Protein AF-A0A8X6MSQ5-F1 (afdb_monomer_lite)

Secondary structure (DSSP, 8-state):
-H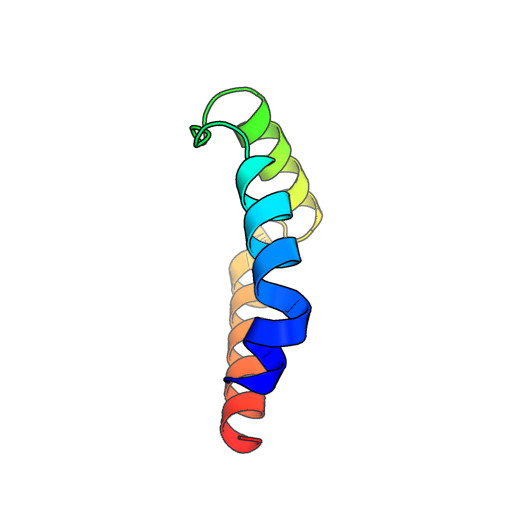HHHHHHHHHHHHHHTT--PPPPS-HHHHHHHHHHHHHHS-GGGHHHHHHHHHHHHHHHHHH-

InterPro domains:
  IPR013328 6-phosphogluconate dehydrogenase, domain 2 [G3DSA:1.10.1040.10] (1-64)

Sequence (64 aa):
MRDYNRRYAAGIYNVSETLGPVPKMEGKVAEEIHQQLCEKTPLHSLDVRRKWRDERLACLAKLK

Structure (mmCIF, N/CA/C/O backbone):
data_AF-A0A8X6MSQ5-F1
#
_entry.id   AF-A0A8X6MSQ5-F1
#
loop_
_atom_site.group_PDB
_atom_site.id
_atom_site.type_symbol
_atom_site.label_atom_id
_atom_site.label_alt_id
_atom_site.label_comp_id
_atom_site.label_asym_id
_atom_site.label_entity_id
_atom_site.label_seq_id
_atom_site.pdbx_PDB_ins_code
_atom_site.Cartn_x
_atom_site.Cartn_y
_atom_site.Cartn_z
_atom_site.occupancy
_atom_site.B_iso_or_equiv
_atom_site.auth_seq_id
_atom_site.auth_comp_id
_atom_site.auth_asym_id
_atom_site.auth_atom_id
_atom_site.pdbx_PDB_model_num
ATOM 1 N N . MET A 1 1 ? -7.907 -16.295 15.330 1.00 86.25 1 MET A N 1
ATOM 2 C CA . MET A 1 1 ? -8.841 -15.143 15.275 1.00 86.25 1 MET A CA 1
ATOM 3 C C . MET A 1 1 ? -9.329 -14.671 16.640 1.00 86.25 1 MET A C 1
ATOM 5 O O . MET A 1 1 ? -9.105 -13.512 16.943 1.00 86.25 1 MET A O 1
ATOM 9 N N . ARG A 1 2 ? -9.934 -15.512 17.497 1.00 95.44 2 ARG A N 1
ATOM 10 C CA . ARG A 1 2 ? -10.476 -15.051 18.799 1.00 95.44 2 ARG A CA 1
ATOM 11 C C . ARG A 1 2 ? -9.430 -14.413 19.728 1.00 95.44 2 ARG A C 1
ATOM 13 O O . ARG A 1 2 ? -9.660 -13.324 20.235 1.00 95.44 2 ARG A O 1
ATOM 20 N N . ASP A 1 3 ? -8.268 -15.049 19.893 1.00 97.56 3 ASP A N 1
ATOM 21 C CA . ASP A 1 3 ? -7.181 -14.496 20.719 1.00 97.56 3 ASP A CA 1
ATOM 22 C C . ASP A 1 3 ? -6.559 -13.225 20.112 1.00 97.56 3 ASP A C 1
ATOM 24 O O . ASP A 1 3 ? -6.299 -12.264 20.828 1.00 97.56 3 ASP A O 1
ATOM 28 N N . TYR A 1 4 ? -6.405 -13.176 18.785 1.00 97.94 4 TYR A N 1
ATOM 29 C CA . TYR A 1 4 ? -5.915 -11.990 18.075 1.00 97.94 4 TYR A CA 1
ATOM 30 C C . TYR A 1 4 ? -6.845 -10.789 18.285 1.00 97.94 4 TYR A C 1
ATOM 32 O O . TYR A 1 4 ? -6.400 -9.718 18.685 1.00 97.94 4 TYR A O 1
ATOM 40 N N . ASN A 1 5 ? -8.153 -10.984 18.111 1.00 97.50 5 ASN A N 1
ATOM 41 C CA . ASN A 1 5 ? -9.134 -9.921 18.311 1.00 97.50 5 ASN A CA 1
ATOM 42 C C . ASN A 1 5 ? -9.160 -9.454 19.770 1.00 97.50 5 ASN A C 1
ATOM 44 O O . ASN A 1 5 ? -9.207 -8.255 20.015 1.00 97.50 5 ASN A O 1
ATOM 48 N N . ARG A 1 6 ? -9.045 -10.373 20.739 1.00 97.75 6 ARG A N 1
ATOM 49 C CA . ARG A 1 6 ? -8.942 -10.008 22.161 1.00 97.75 6 ARG A CA 1
ATOM 50 C C . ARG A 1 6 ? -7.763 -9.070 22.433 1.00 97.75 6 ARG A C 1
ATOM 52 O O . ARG A 1 6 ? -7.891 -8.170 23.253 1.00 97.75 6 ARG A O 1
ATOM 59 N N . ARG A 1 7 ? -6.627 -9.286 21.768 1.00 97.69 7 ARG A N 1
ATOM 60 C CA . ARG A 1 7 ? -5.410 -8.485 21.965 1.00 97.69 7 ARG A CA 1
ATOM 61 C C . ARG A 1 7 ? -5.416 -7.178 21.174 1.00 97.69 7 ARG A C 1
ATOM 63 O O . ARG A 1 7 ? -4.895 -6.186 21.668 1.00 97.69 7 ARG A O 1
ATOM 70 N N . TYR A 1 8 ? -5.973 -7.175 19.962 1.00 98.25 8 TYR A N 1
ATOM 71 C CA . TYR A 1 8 ? -5.717 -6.104 18.992 1.00 98.25 8 TYR A CA 1
ATOM 72 C C . TYR A 1 8 ? -6.960 -5.376 18.479 1.00 98.25 8 TYR A C 1
ATOM 74 O O . TYR A 1 8 ? -6.803 -4.305 17.901 1.00 98.25 8 TYR A O 1
ATOM 82 N N . ALA A 1 9 ? -8.181 -5.879 18.692 1.00 97.81 9 ALA A N 1
ATOM 83 C CA . ALA A 1 9 ? -9.380 -5.251 18.124 1.00 97.81 9 ALA A CA 1
ATOM 84 C C . ALA A 1 9 ? -9.568 -3.801 18.600 1.00 97.81 9 ALA A C 1
ATOM 86 O O . ALA A 1 9 ? -9.854 -2.930 17.785 1.00 97.81 9 ALA A O 1
ATOM 87 N N . ALA A 1 10 ? -9.331 -3.528 19.888 1.00 98.06 10 ALA A N 1
ATOM 88 C CA . ALA A 1 10 ? -9.406 -2.172 20.432 1.00 98.06 10 ALA A CA 1
ATOM 89 C C . ALA A 1 10 ? -8.355 -1.237 19.808 1.00 98.06 10 ALA A C 1
ATOM 91 O O . ALA A 1 10 ? -8.663 -0.105 19.460 1.00 98.06 10 ALA A O 1
ATOM 92 N N . GLY A 1 11 ? -7.125 -1.721 19.605 1.00 98.12 11 GLY A N 1
ATOM 93 C CA . GLY A 1 11 ? -6.071 -0.944 18.948 1.00 98.12 11 GLY A CA 1
ATOM 94 C C . GLY A 1 11 ? -6.386 -0.654 17.480 1.00 98.12 11 GLY A C 1
ATOM 95 O O . GLY A 1 11 ? -6.232 0.478 17.037 1.00 98.12 11 GLY A O 1
ATOM 96 N N . ILE A 1 12 ? -6.882 -1.654 16.743 1.00 98.19 12 ILE A N 1
ATOM 97 C CA . ILE A 1 12 ? -7.308 -1.497 15.344 1.00 98.19 12 ILE A CA 1
ATOM 98 C C . ILE A 1 12 ? -8.415 -0.446 15.244 1.00 98.19 12 ILE A C 1
ATOM 100 O O . ILE A 1 12 ? -8.330 0.434 14.391 1.00 98.19 12 ILE A O 1
ATOM 104 N N . TYR A 1 13 ? -9.416 -0.509 16.126 1.00 98.00 13 TYR A N 1
ATOM 105 C CA . TYR A 1 13 ? -10.488 0.484 16.179 1.00 98.00 13 TYR A CA 1
ATOM 106 C C . TYR A 1 13 ? -9.937 1.886 16.461 1.00 98.00 13 TYR A C 1
ATOM 108 O O . TYR A 1 13 ? -10.139 2.793 15.661 1.00 98.00 13 TYR A O 1
ATOM 116 N N . ASN A 1 14 ? -9.152 2.041 17.531 1.00 98.25 14 ASN A N 1
ATOM 117 C CA . ASN A 1 14 ? -8.607 3.337 17.933 1.00 98.25 14 ASN A CA 1
ATOM 118 C C . ASN A 1 14 ? -7.740 3.977 16.841 1.00 98.25 14 ASN A C 1
ATOM 120 O O . ASN A 1 14 ? -7.820 5.180 16.632 1.00 98.25 14 ASN A O 1
ATOM 124 N N . VAL A 1 15 ? -6.924 3.193 16.128 1.00 98.25 15 VAL A N 1
ATOM 125 C CA . VAL A 1 15 ? -6.136 3.700 14.992 1.00 98.25 15 VAL A CA 1
ATOM 126 C C . VAL A 1 15 ? -7.044 4.066 13.818 1.00 98.25 15 VAL A C 1
ATOM 128 O O . VAL A 1 15 ? -6.825 5.090 13.178 1.00 98.25 15 VAL A O 1
ATOM 131 N N . SER A 1 16 ? -8.079 3.270 13.547 1.00 97.50 16 SER A N 1
ATOM 132 C CA . SER A 1 16 ? -9.020 3.540 12.451 1.00 97.50 16 SER A CA 1
ATOM 133 C C . SER A 1 16 ? -9.780 4.855 12.650 1.00 97.50 16 SER A C 1
ATOM 135 O O . SER A 1 16 ? -9.968 5.585 11.685 1.00 97.50 16 SER A O 1
ATOM 137 N N . GLU A 1 17 ? -10.123 5.206 13.892 1.00 97.56 17 GLU A N 1
ATOM 138 C CA . GLU A 1 17 ? -10.750 6.494 14.246 1.00 97.56 17 GLU A CA 1
ATOM 139 C C . GLU A 1 17 ? -9.844 7.708 13.963 1.00 97.56 17 GLU A C 1
ATOM 141 O O . GLU A 1 17 ? -10.327 8.832 13.862 1.00 97.56 17 GLU A O 1
ATOM 146 N N . THR A 1 18 ? -8.529 7.507 13.816 1.00 97.62 18 THR A N 1
ATOM 147 C CA . THR A 1 18 ? -7.583 8.586 13.470 1.00 97.62 18 THR A CA 1
ATOM 148 C C . THR A 1 18 ? -7.431 8.812 11.966 1.00 97.62 18 THR A C 1
ATOM 150 O O . THR A 1 18 ? -6.718 9.729 11.551 1.00 97.62 18 THR A O 1
ATOM 153 N N . LEU A 1 19 ? -8.077 7.991 11.130 1.00 96.88 19 LEU A N 1
ATOM 154 C CA . LEU A 1 19 ? -8.053 8.180 9.685 1.00 96.88 19 LEU A CA 1
ATOM 155 C C . LEU A 1 19 ? -8.815 9.457 9.323 1.00 96.88 19 LEU A C 1
ATOM 157 O O . LEU A 1 19 ? -9.978 9.637 9.675 1.00 96.88 19 LEU A O 1
ATOM 161 N N . GLY A 1 20 ? -8.140 10.349 8.601 1.00 94.31 20 GLY A N 1
ATOM 162 C CA . GLY A 1 20 ? -8.761 11.555 8.069 1.00 94.31 20 GLY A CA 1
ATOM 163 C C . GLY A 1 20 ? -9.847 11.255 7.025 1.00 94.31 20 GLY A C 1
ATOM 164 O O . GLY A 1 20 ? -10.068 10.101 6.646 1.00 94.31 20 GLY A O 1
ATOM 165 N N . PRO A 1 21 ? -10.514 12.300 6.509 1.00 95.31 21 PRO A N 1
ATOM 166 C CA . PRO A 1 21 ? -11.469 12.141 5.422 1.00 95.31 21 PRO A CA 1
ATOM 167 C C . PRO A 1 21 ? -10.798 11.517 4.195 1.00 95.31 21 PRO A C 1
ATOM 169 O O . PR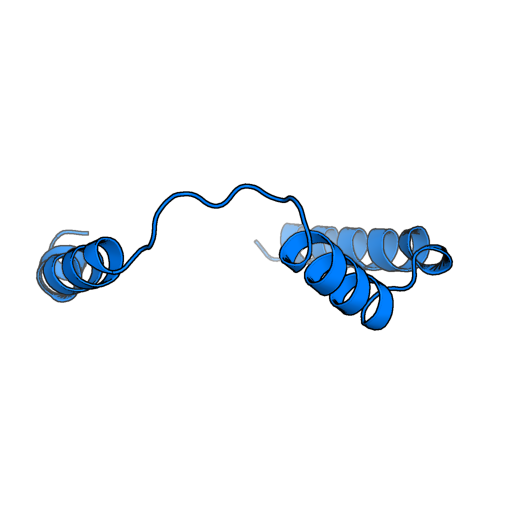O A 1 21 ? -9.600 11.687 3.964 1.00 95.31 21 PRO A O 1
ATOM 172 N N . VAL A 1 22 ? -11.594 10.827 3.378 1.00 94.81 22 VAL A N 1
ATOM 173 C CA . VAL A 1 22 ? -11.112 10.223 2.132 1.00 94.81 22 VAL A CA 1
ATOM 174 C C . VAL A 1 22 ? -10.553 11.325 1.220 1.00 94.81 22 VAL A C 1
ATOM 176 O O . VAL A 1 22 ? -11.310 12.219 0.828 1.00 94.81 22 VAL A O 1
ATOM 179 N N . PRO A 1 23 ? -9.252 11.297 0.875 1.00 92.31 23 PRO A N 1
ATOM 180 C CA . PRO A 1 23 ? -8.658 12.335 0.050 1.00 92.31 23 PRO A CA 1
ATOM 181 C C . PRO A 1 23 ? -9.077 12.171 -1.412 1.00 92.31 23 PRO A C 1
ATOM 183 O O . PRO A 1 23 ? -9.285 11.060 -1.904 1.00 92.31 23 PRO A O 1
ATOM 186 N N . LYS A 1 24 ? -9.131 13.290 -2.136 1.00 93.69 24 LYS A N 1
ATOM 187 C CA . LYS A 1 24 ? -9.128 13.281 -3.600 1.00 93.69 24 LYS A CA 1
ATOM 188 C C . LYS A 1 24 ? -7.689 13.353 -4.094 1.00 93.69 24 LYS A C 1
ATOM 190 O O . LYS A 1 24 ? -6.887 14.121 -3.570 1.00 93.69 24 LYS A O 1
ATOM 195 N N . MET A 1 25 ? -7.372 12.564 -5.114 1.00 90.88 25 MET A N 1
ATOM 196 C CA . MET A 1 25 ? -6.055 12.560 -5.757 1.00 90.88 25 MET A CA 1
ATOM 197 C C . MET A 1 25 ? -5.943 13.723 -6.747 1.00 90.88 25 MET A C 1
ATOM 199 O O . MET A 1 25 ? -5.855 13.519 -7.953 1.00 90.88 25 MET A O 1
ATOM 203 N N . GLU A 1 26 ? -5.996 14.947 -6.232 1.00 94.69 26 GLU A N 1
ATOM 204 C CA . GLU A 1 26 ? -5.979 16.174 -7.027 1.00 94.69 26 GLU A CA 1
ATOM 205 C C . GLU A 1 26 ? -5.112 17.263 -6.381 1.00 94.69 26 GLU A C 1
ATOM 207 O O . GLU A 1 26 ? -4.717 17.179 -5.215 1.00 94.69 26 GLU A O 1
ATOM 212 N N . GLY A 1 27 ? -4.806 18.301 -7.159 1.00 94.81 27 GLY A N 1
ATOM 213 C CA . GLY A 1 27 ? -4.055 19.462 -6.695 1.00 94.81 27 GLY A CA 1
ATOM 214 C C . GLY A 1 27 ? -2.602 19.155 -6.318 1.00 94.81 27 GLY A C 1
ATOM 215 O O . GLY A 1 27 ? -1.988 18.207 -6.802 1.00 94.81 27 GLY A O 1
ATOM 216 N N . LYS A 1 28 ? -2.044 19.987 -5.431 1.00 95.62 28 LYS A N 1
ATOM 217 C CA . LYS A 1 28 ? -0.613 19.986 -5.076 1.00 95.62 28 LYS A CA 1
ATOM 218 C C . LYS A 1 28 ? -0.115 18.634 -4.555 1.00 95.62 28 LYS A C 1
ATOM 220 O O . LYS A 1 28 ? 0.995 18.233 -4.875 1.00 95.62 28 LYS A O 1
ATOM 225 N N . VAL A 1 29 ? -0.945 17.922 -3.794 1.00 93.56 29 VAL A N 1
ATOM 226 C CA . VAL A 1 29 ? -0.585 16.615 -3.223 1.00 93.56 29 VAL A CA 1
ATOM 227 C C . VAL A 1 29 ? -0.408 15.561 -4.319 1.00 93.56 29 VAL A C 1
ATOM 229 O O . VAL A 1 29 ? 0.519 14.759 -4.250 1.00 93.56 29 VAL A O 1
ATOM 232 N N . ALA A 1 30 ? -1.254 15.570 -5.353 1.00 96.12 30 ALA A N 1
ATOM 233 C CA . ALA A 1 30 ? -1.121 14.642 -6.474 1.00 96.12 30 ALA A CA 1
ATOM 234 C C . ALA A 1 30 ? 0.169 14.892 -7.274 1.00 96.12 30 ALA A C 1
ATOM 236 O O . ALA A 1 30 ? 0.864 13.936 -7.615 1.00 96.12 30 ALA A O 1
ATOM 237 N N . GLU A 1 31 ? 0.523 16.159 -7.500 1.00 97.06 31 GLU A N 1
ATOM 238 C CA . GLU A 1 31 ? 1.775 16.542 -8.170 1.00 97.06 31 GLU A CA 1
ATOM 239 C C . GLU A 1 31 ? 3.014 16.165 -7.348 1.00 97.06 31 GLU A C 1
ATOM 241 O O . GLU A 1 31 ? 3.981 15.621 -7.883 1.00 97.06 31 GLU A O 1
ATOM 246 N N . GLU A 1 32 ? 2.977 16.369 -6.029 1.00 96.88 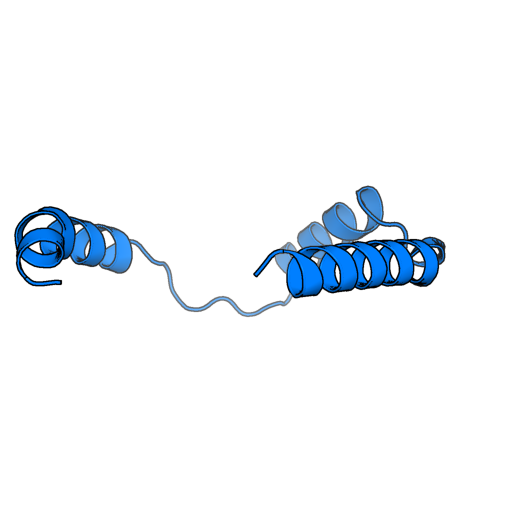32 GLU A N 1
ATOM 247 C CA . GLU A 1 32 ? 4.058 15.950 -5.128 1.00 96.88 32 GLU A CA 1
ATOM 248 C C . GLU A 1 32 ? 4.246 14.425 -5.145 1.00 96.88 32 GLU A C 1
ATOM 250 O O . GLU A 1 32 ? 5.376 13.936 -5.216 1.00 96.88 32 GLU A O 1
ATOM 255 N N . ILE A 1 33 ? 3.149 13.660 -5.136 1.00 96.44 33 ILE A N 1
ATOM 256 C CA . ILE A 1 33 ? 3.194 12.198 -5.274 1.00 96.44 33 ILE A CA 1
ATOM 257 C C . ILE A 1 33 ? 3.768 11.812 -6.640 1.00 96.44 33 ILE A C 1
ATOM 259 O O . ILE A 1 33 ? 4.635 10.940 -6.708 1.00 96.44 33 ILE A O 1
ATOM 263 N N . HIS A 1 34 ? 3.327 12.460 -7.722 1.00 95.75 34 HIS A N 1
ATOM 264 C CA . HIS A 1 34 ? 3.852 12.218 -9.064 1.00 95.75 34 HIS A CA 1
ATOM 265 C C . HIS A 1 34 ? 5.369 12.432 -9.117 1.00 95.75 34 HIS A C 1
ATOM 267 O O . HIS A 1 34 ? 6.096 11.549 -9.577 1.00 95.75 34 HIS A O 1
ATOM 273 N N . GLN A 1 35 ? 5.858 13.553 -8.583 1.00 96.88 35 GLN A N 1
ATOM 274 C CA . GLN A 1 35 ? 7.283 13.870 -8.547 1.00 96.88 35 GLN A CA 1
ATOM 275 C C . GLN A 1 35 ? 8.084 12.805 -7.787 1.00 96.88 35 GLN A C 1
ATOM 277 O O . GLN A 1 35 ? 9.068 12.286 -8.316 1.00 96.88 35 GLN A O 1
ATOM 282 N N . GLN A 1 36 ? 7.636 12.420 -6.588 1.00 97.25 36 GLN A N 1
ATOM 283 C CA . GLN A 1 36 ? 8.309 11.401 -5.773 1.00 97.25 36 GLN A CA 1
ATOM 284 C C . GLN A 1 36 ? 8.318 10.020 -6.447 1.00 97.25 36 GLN A C 1
ATOM 286 O O . GLN A 1 36 ? 9.282 9.259 -6.321 1.00 97.25 36 GLN A O 1
ATOM 291 N N . LEU A 1 37 ? 7.251 9.669 -7.170 1.00 96.81 37 LEU A N 1
ATOM 292 C CA . LEU A 1 37 ? 7.193 8.422 -7.932 1.00 96.81 37 LEU A CA 1
ATOM 293 C C . LEU A 1 37 ? 8.150 8.453 -9.126 1.00 96.81 37 LEU A C 1
ATOM 295 O O . LEU A 1 37 ? 8.877 7.481 -9.335 1.00 96.81 37 LEU A O 1
ATOM 299 N N . CYS A 1 38 ? 8.192 9.562 -9.865 1.00 96.94 38 CYS A N 1
ATOM 300 C CA . CYS A 1 38 ? 9.092 9.753 -11.000 1.00 96.94 38 CYS A CA 1
ATOM 301 C C . CYS A 1 38 ? 10.571 9.786 -10.586 1.00 96.94 38 CYS A C 1
ATOM 303 O O . CYS A 1 38 ? 11.412 9.305 -11.341 1.00 96.94 38 CYS A O 1
ATOM 305 N N . GLU A 1 39 ? 10.895 10.279 -9.388 1.00 96.56 39 GLU A N 1
ATOM 306 C CA . GLU A 1 39 ? 12.2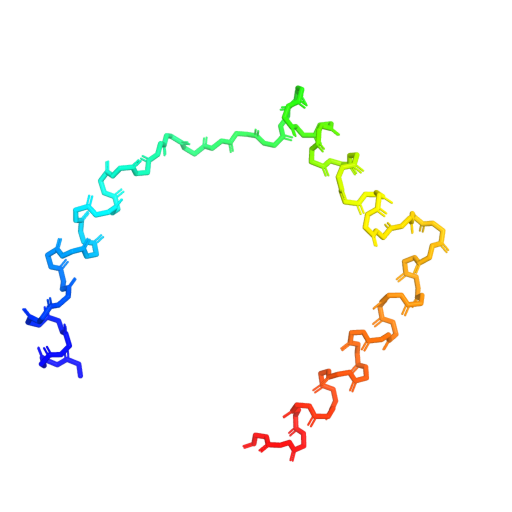52 10.214 -8.826 1.00 96.56 39 GLU A CA 1
ATOM 307 C C . GLU A 1 39 ? 12.688 8.762 -8.573 1.00 96.56 39 GLU A C 1
ATOM 309 O O . GLU A 1 39 ? 13.794 8.358 -8.929 1.00 96.56 39 GLU A O 1
ATOM 314 N N . LYS A 1 40 ? 11.795 7.938 -8.011 1.00 95.75 40 LYS A N 1
ATOM 315 C CA . LYS A 1 40 ? 12.077 6.519 -7.738 1.00 95.75 40 LYS A CA 1
ATOM 316 C C . LYS A 1 40 ? 12.050 5.648 -8.986 1.00 95.75 40 LYS A C 1
ATOM 318 O O . LYS A 1 40 ? 12.726 4.622 -9.054 1.00 95.75 40 LYS A O 1
ATOM 323 N N . THR A 1 41 ? 11.177 5.960 -9.933 1.00 95.44 41 THR A N 1
ATOM 324 C CA . THR A 1 41 ? 11.008 5.210 -11.176 1.00 95.44 41 THR A CA 1
ATOM 325 C C . THR A 1 41 ? 10.650 6.193 -12.286 1.00 95.44 41 THR A C 1
ATOM 327 O O . THR A 1 41 ? 9.470 6.478 -12.503 1.00 95.44 41 THR A O 1
ATOM 330 N N . PRO A 1 42 ? 11.661 6.696 -13.013 1.00 95.69 42 PRO A N 1
ATOM 331 C CA . PRO A 1 42 ? 11.442 7.599 -14.131 1.00 95.69 42 PRO A CA 1
ATOM 332 C C . PRO A 1 42 ? 10.509 6.992 -15.179 1.00 95.69 42 PRO A C 1
ATOM 334 O O . PRO A 1 42 ? 10.603 5.799 -15.480 1.00 95.69 42 PRO A O 1
ATOM 337 N N . LEU A 1 43 ? 9.655 7.817 -15.791 1.00 94.75 43 LEU A N 1
ATOM 338 C CA . LEU A 1 43 ? 8.618 7.359 -16.728 1.00 94.75 43 LEU A CA 1
ATOM 339 C C . LEU A 1 43 ? 9.171 6.549 -17.912 1.00 94.75 43 LEU A C 1
ATOM 341 O O . LEU A 1 43 ? 8.566 5.566 -18.332 1.00 94.75 43 LEU A O 1
ATOM 345 N N . HIS A 1 44 ? 10.352 6.905 -18.415 1.00 94.44 44 HIS A N 1
ATOM 346 C CA . HIS A 1 44 ? 11.003 6.188 -19.518 1.00 94.44 44 HIS A CA 1
ATOM 347 C C . HIS A 1 44 ? 11.528 4.795 -19.118 1.00 94.44 44 HIS A C 1
ATOM 349 O O . HIS A 1 44 ? 11.830 3.977 -19.978 1.00 94.44 44 HIS A O 1
ATOM 355 N N . SER A 1 45 ? 11.644 4.513 -17.817 1.00 95.00 45 SER A N 1
ATOM 356 C CA . SER A 1 45 ? 12.144 3.241 -17.276 1.00 95.00 45 SER A CA 1
ATOM 357 C C . SER A 1 45 ? 11.029 2.300 -16.802 1.00 95.00 45 SER A C 1
ATOM 359 O O . SER A 1 45 ? 11.305 1.238 -16.235 1.00 95.00 45 SER A O 1
ATOM 361 N N . LEU A 1 46 ? 9.760 2.660 -17.033 1.00 96.75 46 LEU A N 1
ATOM 362 C CA . LEU A 1 46 ? 8.612 1.900 -16.531 1.00 96.75 46 LEU A CA 1
ATOM 363 C C . LEU A 1 46 ? 8.606 0.449 -17.013 1.00 96.75 46 LEU A C 1
ATOM 365 O O . LEU A 1 46 ? 8.269 -0.438 -16.231 1.00 96.75 46 LEU A O 1
ATOM 369 N N . ASP A 1 47 ? 9.015 0.179 -18.250 1.00 97.50 47 ASP A N 1
ATOM 370 C CA . ASP A 1 47 ? 9.037 -1.187 -18.786 1.00 97.50 47 ASP A CA 1
ATOM 371 C C . ASP A 1 47 ? 10.083 -2.062 -18.093 1.00 97.50 47 ASP A C 1
ATOM 373 O O . ASP A 1 47 ? 9.801 -3.211 -17.746 1.00 97.50 47 ASP A O 1
ATOM 377 N N . VAL A 1 48 ? 11.251 -1.495 -17.772 1.00 97.38 48 VAL A N 1
ATOM 378 C CA . VAL A 1 48 ? 12.280 -2.176 -16.971 1.00 97.38 48 VAL A CA 1
ATOM 379 C C . VAL A 1 48 ? 11.739 -2.487 -15.575 1.00 97.38 48 VAL A C 1
ATOM 381 O O . VAL A 1 48 ? 11.878 -3.611 -15.085 1.00 97.38 48 VAL A O 1
ATOM 384 N N . ARG A 1 49 ? 11.058 -1.522 -14.941 1.00 97.81 49 ARG A N 1
ATOM 385 C CA . ARG A 1 49 ? 10.462 -1.712 -13.611 1.00 97.81 49 ARG A CA 1
ATOM 386 C C . ARG A 1 49 ? 9.345 -2.759 -13.614 1.00 97.81 49 ARG A C 1
ATOM 388 O O . ARG A 1 49 ? 9.265 -3.555 -12.676 1.00 97.81 49 ARG A O 1
ATOM 395 N N . ARG A 1 50 ? 8.502 -2.775 -14.650 1.00 98.00 50 ARG A N 1
ATOM 396 C CA . ARG A 1 50 ? 7.431 -3.769 -14.840 1.00 98.00 50 ARG A CA 1
ATOM 397 C C . ARG A 1 50 ? 8.011 -5.165 -15.027 1.00 98.00 50 ARG A C 1
ATOM 399 O O . ARG A 1 50 ? 7.615 -6.066 -14.296 1.00 98.00 50 ARG A O 1
ATOM 406 N N . LYS A 1 51 ? 9.014 -5.323 -15.897 1.00 98.31 51 LYS A N 1
ATOM 407 C CA . LYS A 1 51 ? 9.703 -6.605 -16.093 1.00 98.31 51 LYS A CA 1
ATOM 408 C C . LYS A 1 51 ? 10.291 -7.136 -14.784 1.00 98.31 51 LYS A C 1
ATOM 410 O O . LYS A 1 51 ? 10.043 -8.282 -14.422 1.00 98.31 51 LYS A O 1
ATOM 415 N N . TRP A 1 52 ? 10.994 -6.285 -14.032 1.00 98.06 52 TRP A N 1
ATOM 416 C CA . TRP A 1 52 ? 11.523 -6.655 -12.716 1.00 98.06 52 TRP A CA 1
ATOM 417 C C . TRP A 1 52 ? 10.419 -7.131 -11.759 1.00 98.06 52 TRP A C 1
ATOM 419 O O . TRP A 1 52 ? 10.578 -8.154 -11.090 1.00 98.06 52 TRP A O 1
ATOM 429 N N . ARG A 1 53 ? 9.286 -6.414 -11.699 1.00 98.31 53 ARG A N 1
ATOM 430 C CA . ARG A 1 53 ? 8.136 -6.789 -10.860 1.00 98.31 53 ARG A CA 1
ATOM 431 C C . ARG A 1 53 ? 7.615 -8.171 -11.250 1.00 98.31 53 ARG A C 1
ATOM 433 O O . ARG A 1 53 ? 7.408 -9.004 -10.371 1.00 98.31 53 ARG A O 1
ATOM 440 N N . ASP A 1 54 ? 7.431 -8.415 -12.541 1.00 98.50 54 ASP A N 1
ATOM 441 C CA . ASP A 1 54 ? 6.838 -9.654 -13.044 1.00 98.50 54 ASP A CA 1
ATOM 442 C C . ASP A 1 54 ? 7.755 -10.861 -12.778 1.00 98.50 54 ASP A C 1
AT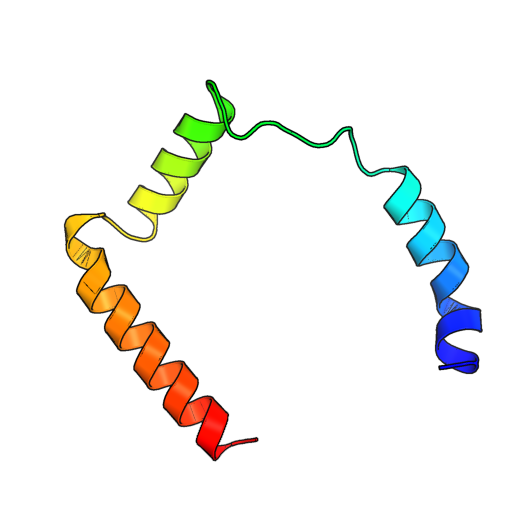OM 444 O O . ASP A 1 54 ? 7.293 -11.907 -12.320 1.00 98.50 54 ASP A O 1
ATOM 448 N N . GLU A 1 55 ? 9.074 -10.697 -12.918 1.00 98.50 55 GLU A N 1
ATOM 449 C CA . GLU A 1 55 ? 10.057 -11.720 -12.535 1.00 98.50 55 GLU A CA 1
ATOM 450 C C . GLU A 1 55 ? 10.008 -12.050 -11.034 1.00 98.50 55 GLU A C 1
ATOM 452 O O . GLU A 1 55 ? 10.076 -13.220 -10.650 1.00 98.50 55 GLU A O 1
ATOM 457 N N . ARG A 1 56 ? 9.880 -11.040 -10.157 1.00 98.31 56 ARG A N 1
ATOM 458 C CA . ARG A 1 56 ? 9.746 -11.273 -8.705 1.00 98.31 56 ARG A CA 1
ATOM 459 C C . ARG A 1 56 ? 8.449 -12.000 -8.365 1.00 98.31 56 ARG A C 1
ATOM 461 O O . ARG A 1 56 ? 8.473 -12.896 -7.523 1.00 98.31 56 ARG A O 1
ATOM 468 N N . LEU A 1 57 ? 7.344 -11.647 -9.021 1.00 98.31 57 LEU A N 1
ATOM 469 C CA . LEU A 1 57 ? 6.060 -12.323 -8.834 1.00 98.31 57 LEU A CA 1
ATOM 470 C C . LEU A 1 57 ? 6.120 -13.785 -9.293 1.00 98.31 57 LEU A C 1
ATOM 472 O O . LEU A 1 57 ? 5.615 -14.651 -8.585 1.00 98.31 57 LEU A O 1
ATOM 476 N N . ALA A 1 58 ? 6.803 -14.083 -10.402 1.00 98.19 58 ALA A N 1
ATOM 477 C CA . ALA A 1 58 ? 7.012 -15.458 -10.858 1.00 98.19 58 ALA A CA 1
ATOM 478 C C . ALA A 1 58 ? 7.840 -16.285 -9.859 1.00 98.19 58 ALA A C 1
ATOM 480 O O . ALA A 1 58 ? 7.507 -17.435 -9.578 1.00 98.19 58 ALA A O 1
ATOM 481 N N . CYS A 1 59 ? 8.899 -15.706 -9.282 1.00 98.12 59 CYS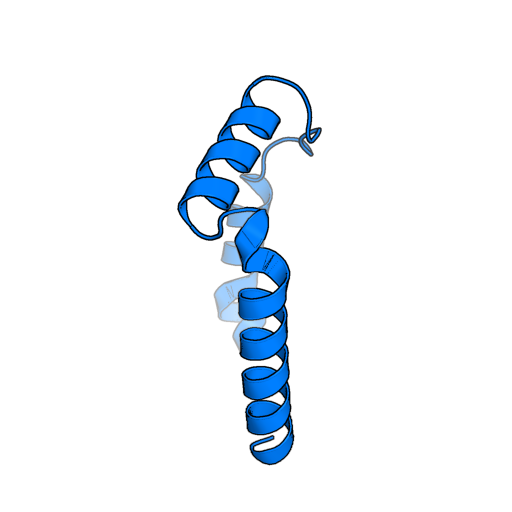 A N 1
ATOM 482 C CA . CYS A 1 59 ? 9.665 -16.365 -8.221 1.00 98.12 59 CYS A CA 1
ATOM 483 C C . CYS A 1 59 ? 8.824 -16.584 -6.956 1.00 98.12 59 CYS A C 1
ATOM 485 O O . CYS A 1 59 ? 8.879 -17.663 -6.374 1.00 98.12 59 CYS A O 1
ATOM 487 N N . LEU A 1 60 ? 8.022 -15.592 -6.551 1.00 98.25 60 LEU A N 1
ATOM 488 C CA . LEU A 1 60 ? 7.125 -15.715 -5.402 1.00 98.25 60 LEU A CA 1
ATOM 489 C C . LEU A 1 60 ? 6.077 -16.813 -5.621 1.00 98.25 60 LEU A C 1
ATOM 491 O O . LEU A 1 60 ? 5.817 -17.584 -4.707 1.00 98.25 60 LEU A O 1
ATOM 495 N N . ALA A 1 61 ? 5.513 -16.916 -6.826 1.00 97.62 61 ALA A N 1
ATOM 496 C CA . ALA A 1 61 ? 4.540 -17.950 -7.170 1.00 97.62 61 ALA A CA 1
ATOM 497 C C . ALA A 1 61 ? 5.127 -19.368 -7.113 1.00 97.62 61 ALA A C 1
ATOM 499 O O . ALA A 1 61 ? 4.403 -20.304 -6.815 1.00 97.62 61 ALA A O 1
ATOM 500 N N . LYS A 1 62 ? 6.431 -19.532 -7.369 1.00 96.94 62 LYS A N 1
ATOM 501 C CA . LYS A 1 62 ? 7.128 -20.818 -7.190 1.00 96.94 62 LYS A CA 1
ATOM 502 C C . LYS A 1 62 ? 7.420 -21.146 -5.723 1.00 96.94 62 LYS A C 1
ATOM 504 O O . LYS A 1 62 ? 7.654 -22.305 -5.408 1.00 96.94 62 LYS A O 1
ATOM 509 N N . LEU A 1 63 ? 7.499 -20.128 -4.863 1.00 96.88 63 LEU A N 1
ATOM 510 C CA . LEU A 1 63 ? 7.822 -20.277 -3.442 1.00 96.88 63 LEU A CA 1
ATOM 511 C C . LEU A 1 63 ? 6.592 -20.608 -2.583 1.00 96.88 63 LEU A C 1
ATOM 513 O O . LEU A 1 63 ? 6.742 -21.258 -1.551 1.00 96.88 63 LEU A O 1
ATOM 517 N N . LYS A 1 64 ? 5.420 -20.086 -2.952 1.00 75.56 64 LYS A N 1
ATOM 518 C CA . LYS A 1 64 ? 4.157 -20.277 -2.224 1.00 75.56 64 LYS A CA 1
ATOM 519 C C . LYS A 1 64 ? 3.491 -21.592 -2.599 1.00 75.56 64 LYS A C 1
ATOM 521 O O . LYS A 1 64 ? 2.876 -22.168 -1.679 1.00 75.56 64 LYS A O 1
#

Organism: Nephila pilipes (NCBI:txid299642)

pLDDT: mean 96.24, std 3.32, range [75.56, 98.5]

Radius of gyration: 19.15 Å; chains: 1; bounding box: 24×41×42 Å

Foldseek 3Di:
DVVCCVVPVVVVVVVVVVDDPDDDCDDPNVVVVVVVVCVVANPVCVVVVVVVVVVVVVVVVVVD